Protein AF-A0A3A5HCE2-F1 (afdb_monomer_lite)

pLDDT: mean 80.01, std 17.67, range [35.06, 94.0]

Radius of gyration: 13.15 Å; chains: 1; bounding box: 27×30×35 Å

Foldseek 3Di:
DFWQKKWFAFPVRDIDIAGCDDPHQFVGWDDDPFKIKTWGQPDPVRDTDIDIDGVVGTPDMDIDDPPPPPDPPDPDD

Structure (mmCIF, N/CA/C/O backbone):
data_AF-A0A3A5HCE2-F1
#
_entry.id   AF-A0A3A5HCE2-F1
#
loop_
_atom_site.group_PDB
_atom_site.id
_atom_site.type_symbol
_atom_site.label_atom_id
_atom_site.label_alt_id
_atom_site.label_comp_id
_atom_site.label_asym_id
_atom_site.label_entity_id
_atom_site.label_seq_id
_atom_site.pdbx_PDB_ins_code
_atom_site.Cartn_x
_atom_site.Cartn_y
_atom_site.Cartn_z
_atom_site.occupancy
_atom_site.B_iso_or_equiv
_atom_site.auth_seq_id
_atom_site.auth_comp_id
_atom_site.auth_asym_id
_atom_site.auth_atom_id
_atom_site.pdbx_PDB_model_num
ATOM 1 N N . MET A 1 1 ? -6.836 8.031 -12.169 1.00 53.12 1 MET A N 1
ATOM 2 C CA . MET A 1 1 ? -5.747 8.570 -11.323 1.00 53.12 1 MET A CA 1
ATOM 3 C C . MET A 1 1 ? -5.516 7.598 -10.177 1.00 53.12 1 MET A C 1
ATOM 5 O O . MET A 1 1 ? -6.487 7.022 -9.705 1.00 53.12 1 MET A O 1
ATOM 9 N N . GLY A 1 2 ? -4.260 7.305 -9.831 1.00 76.06 2 GLY A N 1
ATOM 10 C CA . GLY A 1 2 ? -3.886 6.198 -8.938 1.00 76.06 2 GLY A CA 1
ATOM 11 C C . GLY A 1 2 ? -2.941 6.640 -7.823 1.00 76.06 2 GLY A C 1
ATOM 12 O O . GLY A 1 2 ? -2.378 7.729 -7.879 1.00 76.06 2 GLY A O 1
ATOM 13 N N . VAL A 1 3 ? -2.771 5.795 -6.806 1.00 86.00 3 VAL A N 1
ATOM 14 C CA . VAL A 1 3 ? -1.934 6.104 -5.639 1.00 86.00 3 VAL A CA 1
ATOM 15 C C . VAL A 1 3 ? -0.453 6.092 -6.029 1.00 86.00 3 VAL A C 1
ATOM 17 O O . VAL A 1 3 ? 0.062 5.079 -6.511 1.00 86.00 3 VAL A O 1
ATOM 20 N N . LEU A 1 4 ? 0.235 7.218 -5.816 1.00 89.12 4 LEU A N 1
ATOM 21 C CA . LEU A 1 4 ? 1.646 7.371 -6.192 1.00 89.12 4 LEU A CA 1
ATOM 22 C C . LEU A 1 4 ? 2.592 6.837 -5.121 1.00 89.12 4 LEU A C 1
ATOM 24 O O . LEU A 1 4 ? 3.635 6.272 -5.435 1.00 89.12 4 LEU A O 1
ATOM 28 N N . TRP A 1 5 ? 2.229 6.996 -3.853 1.00 91.31 5 TRP A N 1
ATOM 29 C CA . TRP A 1 5 ? 2.957 6.435 -2.728 1.00 91.31 5 TRP A CA 1
ATOM 30 C C . TRP A 1 5 ? 2.031 6.152 -1.551 1.00 91.31 5 TRP A C 1
ATOM 32 O O . TRP A 1 5 ? 0.992 6.791 -1.386 1.00 91.31 5 TRP A O 1
ATOM 42 N N . VAL A 1 6 ? 2.448 5.203 -0.719 1.00 91.38 6 VAL A N 1
ATOM 43 C CA . VAL A 1 6 ? 1.806 4.857 0.546 1.00 91.38 6 VAL A CA 1
ATOM 44 C C . VAL A 1 6 ? 2.868 4.563 1.603 1.00 91.38 6 VAL A C 1
ATOM 46 O O . VAL A 1 6 ? 3.851 3.863 1.347 1.00 91.38 6 VAL A O 1
ATOM 49 N N . THR A 1 7 ? 2.662 5.096 2.801 1.00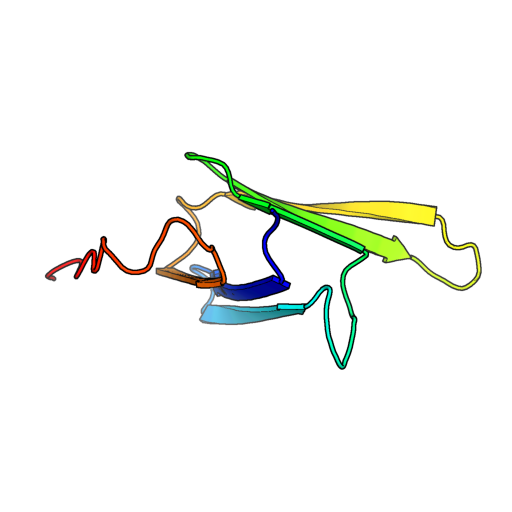 93.00 7 THR A N 1
ATOM 50 C CA . THR A 1 7 ? 3.431 4.785 4.005 1.00 93.00 7 THR A CA 1
ATOM 51 C C . THR A 1 7 ? 2.488 4.141 5.012 1.00 93.00 7 THR A C 1
ATOM 53 O O . THR A 1 7 ? 1.376 4.616 5.206 1.00 93.00 7 THR A O 1
ATOM 56 N N . MET A 1 8 ? 2.896 3.040 5.636 1.00 94.00 8 MET A N 1
ATOM 57 C CA . MET A 1 8 ? 2.059 2.260 6.554 1.00 94.00 8 MET A CA 1
ATOM 58 C C . MET A 1 8 ? 2.863 1.852 7.780 1.00 94.00 8 MET A C 1
ATOM 60 O O . MET A 1 8 ? 4.066 1.618 7.672 1.00 94.00 8 MET A O 1
ATOM 64 N N . LYS A 1 9 ? 2.194 1.699 8.921 1.00 92.81 9 LYS A N 1
ATOM 65 C CA . LYS A 1 9 ? 2.753 1.105 10.134 1.00 92.81 9 LYS A CA 1
ATOM 66 C C . LYS A 1 9 ? 1.803 0.034 10.652 1.00 92.81 9 LYS A C 1
ATOM 68 O O . LYS A 1 9 ? 0.632 0.322 10.897 1.00 92.81 9 LYS A O 1
ATOM 73 N N . ASP A 1 10 ? 2.295 -1.192 10.786 1.00 91.31 10 ASP A N 1
ATOM 74 C CA . ASP A 1 10 ? 1.496 -2.306 11.299 1.00 91.31 10 ASP A CA 1
ATOM 75 C C . ASP A 1 10 ? 1.442 -2.336 12.835 1.00 91.31 10 ASP A C 1
ATOM 77 O O . ASP A 1 10 ? 2.175 -1.616 13.518 1.00 91.31 10 ASP A O 1
ATOM 81 N N . ILE A 1 11 ? 0.562 -3.183 13.377 1.00 90.88 11 ILE A N 1
ATOM 82 C CA . ILE A 1 11 ? 0.407 -3.410 14.825 1.00 90.88 11 ILE A CA 1
ATOM 83 C C . ILE A 1 11 ? 1.664 -3.954 15.515 1.00 90.88 11 ILE A C 1
ATOM 85 O O . ILE A 1 11 ? 1.799 -3.821 16.727 1.00 90.88 11 ILE A O 1
ATOM 89 N N . THR A 1 12 ? 2.605 -4.526 14.759 1.00 91.25 12 THR A N 1
ATOM 90 C CA . THR A 1 12 ? 3.903 -4.979 15.285 1.00 91.25 12 THR A CA 1
ATOM 91 C C . THR A 1 12 ? 4.919 -3.837 15.371 1.00 91.25 12 THR A C 1
ATOM 93 O O . THR A 1 12 ? 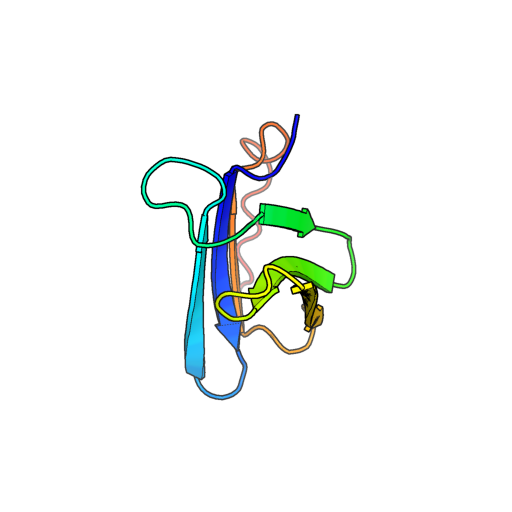6.040 -4.025 15.834 1.00 91.25 12 THR A O 1
ATOM 96 N N . GLY A 1 13 ? 4.535 -2.633 14.932 1.00 89.56 13 GLY A N 1
ATOM 97 C CA . GLY A 1 13 ? 5.374 -1.443 14.906 1.00 89.56 13 GLY A CA 1
ATOM 98 C C . GLY A 1 13 ? 6.239 -1.320 13.652 1.00 89.56 13 GLY A C 1
ATOM 99 O O . GLY A 1 13 ? 6.991 -0.349 13.540 1.00 89.56 13 GLY A O 1
ATOM 100 N N . LYS A 1 14 ? 6.131 -2.248 12.694 1.00 93.12 14 LYS A N 1
ATOM 101 C CA . LYS A 1 14 ? 6.940 -2.246 11.477 1.00 93.12 14 LYS A CA 1
ATOM 102 C C . LYS A 1 14 ? 6.380 -1.268 10.451 1.00 93.12 14 LYS A C 1
ATOM 104 O O . LYS A 1 14 ? 5.192 -1.274 10.126 1.00 93.12 14 LYS A O 1
ATOM 109 N N . SER A 1 15 ? 7.276 -0.439 9.925 1.00 93.06 15 SER A N 1
ATOM 110 C CA . SER A 1 15 ? 6.960 0.575 8.922 1.00 93.06 15 SER A CA 1
ATOM 111 C C . SER A 1 15 ? 7.222 0.064 7.507 1.00 93.06 15 SER A C 1
ATOM 113 O O . SER A 1 15 ? 8.232 -0.588 7.239 1.00 93.06 15 SER A O 1
ATOM 115 N N . TYR A 1 16 ? 6.334 0.413 6.583 1.00 92.88 16 TYR A N 1
ATOM 116 C CA . TYR A 1 16 ? 6.435 0.109 5.160 1.00 92.88 16 TYR A CA 1
ATOM 117 C C . TYR A 1 16 ? 6.275 1.390 4.355 1.00 92.88 16 TYR A C 1
ATOM 119 O O . TYR A 1 16 ? 5.426 2.220 4.670 1.00 92.88 16 TYR A O 1
ATOM 127 N N . LYS A 1 17 ? 7.060 1.531 3.287 1.00 93.00 17 LYS A N 1
ATOM 128 C CA . LYS A 1 17 ? 6.945 2.643 2.344 1.00 93.00 17 LYS A CA 1
ATOM 129 C C . LYS A 1 17 ? 7.018 2.111 0.922 1.00 93.00 17 LYS A C 1
ATOM 131 O O . LYS A 1 17 ? 8.005 1.472 0.553 1.00 93.00 17 LYS A O 1
ATOM 136 N N . TYR A 1 18 ? 5.986 2.394 0.139 1.00 92.56 18 TYR A N 1
ATOM 137 C CA . TYR A 1 18 ? 5.889 2.000 -1.260 1.00 92.56 18 TYR A CA 1
ATOM 138 C C . TYR A 1 18 ? 5.611 3.209 -2.142 1.00 92.56 18 TYR A C 1
ATOM 140 O O . TYR A 1 18 ? 4.860 4.100 -1.755 1.00 92.56 18 TYR A O 1
ATOM 148 N N . SER A 1 19 ? 6.223 3.235 -3.320 1.00 91.06 19 SER A N 1
ATOM 149 C CA . SER A 1 19 ? 6.083 4.298 -4.307 1.00 91.06 19 SER A CA 1
ATOM 150 C C . SER A 1 19 ? 6.059 3.713 -5.714 1.00 91.06 19 SER A C 1
ATOM 152 O O . SER A 1 19 ? 6.910 2.890 -6.065 1.00 91.06 19 SER A O 1
ATOM 154 N N . THR A 1 20 ? 5.100 4.157 -6.521 1.00 89.94 20 THR A N 1
ATOM 155 C CA . THR A 1 20 ? 5.031 3.912 -7.968 1.00 89.94 20 THR A CA 1
ATOM 156 C C . THR A 1 20 ? 5.728 5.020 -8.769 1.00 89.94 20 THR A C 1
ATOM 158 O O . THR A 1 20 ? 6.055 4.802 -9.934 1.00 89.94 20 THR A O 1
ATOM 161 N N . ALA A 1 21 ? 6.020 6.170 -8.141 1.00 84.56 21 ALA A N 1
ATOM 162 C CA . ALA A 1 21 ? 6.726 7.312 -8.731 1.00 84.56 21 ALA A CA 1
ATOM 163 C C . ALA A 1 21 ? 8.089 7.594 -8.060 1.00 84.56 21 ALA A C 1
ATOM 165 O O . ALA A 1 21 ? 8.318 7.250 -6.897 1.00 84.56 21 ALA A O 1
ATOM 166 N N . GLY A 1 22 ? 9.012 8.246 -8.776 1.00 84.06 22 GLY A N 1
ATOM 167 C CA . GLY A 1 22 ? 10.349 8.581 -8.265 1.00 84.06 22 GLY A CA 1
ATOM 168 C C . GLY A 1 22 ? 11.221 7.339 -8.041 1.00 84.06 22 GLY A C 1
ATOM 169 O O . GLY A 1 22 ? 11.486 6.595 -8.982 1.00 84.06 22 GLY A O 1
ATOM 170 N N . ARG A 1 23 ? 11.658 7.087 -6.793 1.00 81.00 23 ARG A N 1
ATOM 171 C CA . ARG A 1 23 ? 12.332 5.828 -6.405 1.00 81.00 23 ARG A CA 1
ATOM 172 C C . ARG A 1 23 ? 11.307 4.694 -6.319 1.00 81.00 23 ARG A C 1
ATOM 174 O O . ARG A 1 23 ? 10.876 4.311 -5.231 1.00 81.00 23 ARG A O 1
ATOM 181 N N . LYS A 1 24 ? 10.888 4.213 -7.488 1.00 85.56 24 LYS A N 1
ATOM 182 C CA . LYS A 1 24 ? 9.866 3.182 -7.647 1.00 85.56 24 LYS A CA 1
ATOM 183 C C . LYS A 1 24 ? 10.310 1.873 -6.992 1.00 85.56 24 LYS A C 1
ATOM 185 O O . LYS A 1 24 ? 11.325 1.299 -7.368 1.00 85.56 24 LYS A O 1
ATOM 190 N N . ASN A 1 25 ? 9.522 1.394 -6.037 1.00 89.44 25 ASN A N 1
ATOM 191 C CA . ASN A 1 25 ? 9.672 0.073 -5.417 1.00 89.44 25 ASN A CA 1
ATOM 192 C C . ASN A 1 25 ? 8.348 -0.714 -5.396 1.00 89.44 25 ASN A C 1
ATOM 194 O O . ASN A 1 25 ? 8.270 -1.772 -4.776 1.00 89.44 25 ASN A O 1
ATOM 198 N N . ALA A 1 26 ? 7.314 -0.188 -6.056 1.00 90.81 26 ALA A N 1
ATOM 199 C CA . ALA A 1 26 ? 6.049 -0.854 -6.312 1.00 90.81 26 ALA A CA 1
ATOM 200 C C . ALA A 1 26 ? 5.627 -0.635 -7.768 1.00 90.81 26 ALA A C 1
ATOM 202 O O . ALA A 1 26 ? 5.834 0.437 -8.336 1.00 90.81 26 ALA A O 1
ATOM 203 N N . LEU A 1 27 ? 5.025 -1.653 -8.378 1.00 90.25 27 LEU A N 1
ATOM 204 C CA . LEU A 1 27 ? 4.409 -1.552 -9.699 1.00 90.25 27 LEU A CA 1
ATOM 205 C C . LEU A 1 27 ? 3.068 -0.833 -9.643 1.00 90.25 27 LEU A C 1
ATOM 207 O O . LEU A 1 27 ? 2.784 0.011 -10.488 1.00 90.25 27 LEU A O 1
ATOM 211 N N . SER A 1 28 ? 2.258 -1.179 -8.649 1.00 90.25 28 SER A N 1
ATOM 212 C CA . SER A 1 28 ? 0.920 -0.641 -8.460 1.00 90.25 28 SER A CA 1
ATOM 213 C C . SER A 1 28 ? 0.600 -0.547 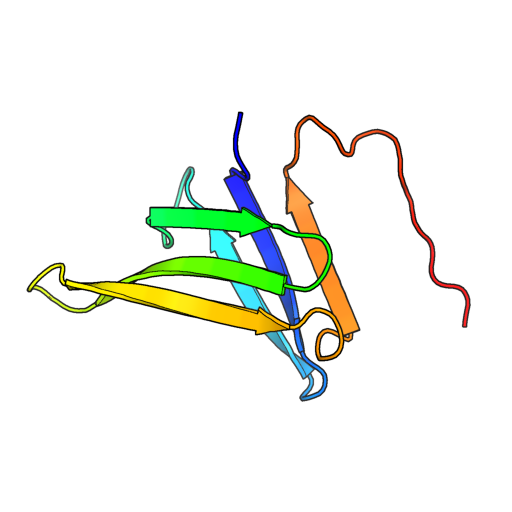-6.976 1.00 90.25 28 SER A C 1
ATOM 215 O O . SER A 1 28 ? 1.100 -1.320 -6.157 1.00 90.25 28 SER A O 1
ATOM 217 N N . ILE A 1 29 ? -0.232 0.427 -6.627 1.00 91.50 29 ILE A N 1
ATOM 218 C CA . ILE A 1 29 ? -0.771 0.587 -5.282 1.00 91.50 29 ILE A CA 1
ATOM 219 C C . ILE A 1 29 ? -2.276 0.764 -5.442 1.00 91.50 29 ILE A C 1
ATOM 221 O O . ILE A 1 29 ? -2.729 1.679 -6.130 1.00 91.50 29 ILE A O 1
ATOM 225 N N . VAL A 1 30 ? -3.043 -0.124 -4.8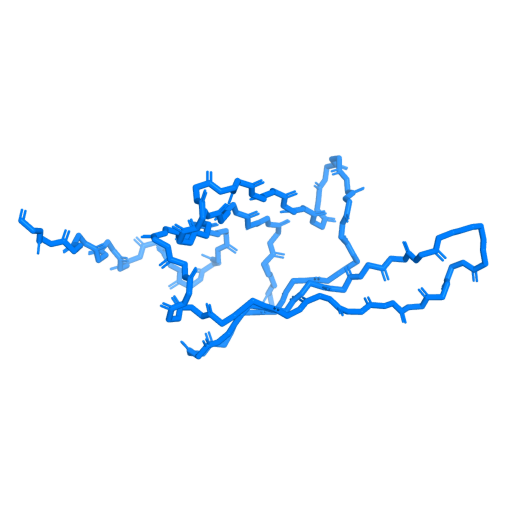19 1.00 91.06 30 VAL A N 1
ATOM 226 C CA . VAL A 1 30 ? -4.507 -0.091 -4.827 1.00 91.06 30 VAL A CA 1
ATOM 227 C C . VAL A 1 30 ? -4.986 -0.004 -3.390 1.00 91.06 30 VAL A C 1
ATOM 229 O O . VAL A 1 30 ? -4.632 -0.839 -2.557 1.00 91.06 30 VAL A O 1
ATOM 232 N N . ILE A 1 31 ? -5.788 1.016 -3.096 1.00 89.69 31 ILE A N 1
ATOM 233 C CA . ILE A 1 31 ? -6.351 1.242 -1.767 1.00 89.69 31 ILE A CA 1
ATOM 234 C C . ILE A 1 31 ? -7.860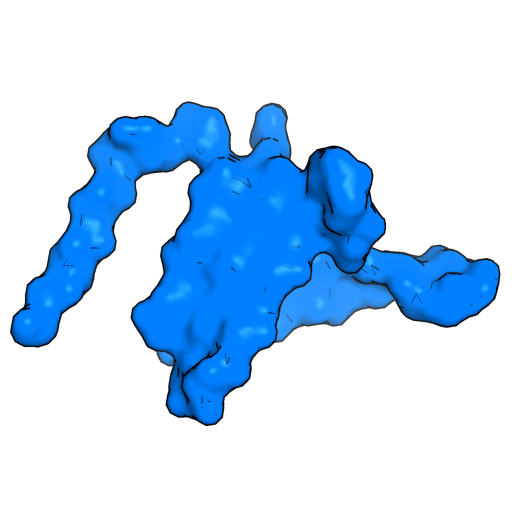 1.104 -1.864 1.00 89.69 31 ILE A C 1
ATOM 236 O O . ILE A 1 31 ? -8.519 1.828 -2.601 1.00 89.69 31 ILE A O 1
ATOM 240 N N . THR A 1 32 ? -8.379 0.151 -1.107 1.00 89.38 32 THR A N 1
ATOM 241 C CA . THR A 1 32 ? -9.809 -0.142 -0.955 1.00 89.38 32 THR A CA 1
ATOM 242 C C . THR A 1 32 ? -10.253 0.224 0.456 1.00 89.38 32 THR A C 1
ATOM 244 O O . THR A 1 32 ? -9.435 0.685 1.254 1.00 89.38 32 THR A O 1
ATOM 247 N N . GLU A 1 33 ? -11.530 0.058 0.790 1.00 88.19 33 GLU A N 1
ATOM 248 C CA . GLU A 1 33 ? -12.038 0.387 2.126 1.00 88.19 33 GLU A CA 1
ATOM 249 C C . GLU A 1 33 ? -11.383 -0.456 3.224 1.00 88.19 33 GLU A C 1
ATOM 251 O O . GLU A 1 33 ? -10.968 0.109 4.232 1.00 88.19 33 GLU A O 1
ATOM 256 N N . ASP A 1 34 ? -11.191 -1.751 2.977 1.00 91.88 34 ASP A N 1
ATOM 257 C CA . ASP A 1 34 ? -10.740 -2.780 3.920 1.00 91.88 34 ASP A CA 1
ATOM 258 C C . ASP A 1 34 ? -9.224 -3.032 3.896 1.00 91.88 34 ASP A C 1
ATOM 260 O O . ASP A 1 34 ? -8.609 -3.341 4.923 1.00 91.88 34 ASP A O 1
ATOM 264 N N . LYS A 1 35 ? -8.592 -2.879 2.728 1.00 93.38 35 LYS A N 1
ATOM 265 C CA . LYS A 1 35 ? -7.191 -3.273 2.522 1.00 93.38 35 LYS A CA 1
ATOM 266 C C . LYS A 1 35 ? -6.406 -2.344 1.605 1.00 93.38 35 LYS A C 1
ATOM 268 O O . LYS A 1 35 ? -6.957 -1.524 0.867 1.00 93.38 35 LYS A O 1
ATOM 273 N N . ILE A 1 36 ? -5.090 -2.514 1.654 1.00 92.50 36 ILE A N 1
ATOM 274 C CA . ILE A 1 36 ? -4.097 -1.891 0.783 1.00 92.50 36 ILE A CA 1
ATOM 275 C C . ILE A 1 36 ? -3.349 -3.014 0.063 1.00 92.50 36 ILE A C 1
ATOM 277 O O . ILE A 1 36 ? -2.792 -3.907 0.701 1.00 92.50 36 ILE A O 1
ATOM 281 N N . THR A 1 37 ? -3.337 -2.977 -1.266 1.00 93.88 37 THR A N 1
ATOM 282 C CA . THR A 1 37 ? -2.664 -3.966 -2.115 1.00 93.88 37 THR A CA 1
ATOM 283 C C . THR A 1 37 ? -1.498 -3.311 -2.840 1.00 93.88 37 THR A C 1
ATOM 285 O O . THR A 1 37 ? -1.671 -2.299 -3.518 1.00 93.88 37 THR A O 1
ATOM 288 N N . ILE A 1 38 ? -0.315 -3.901 -2.702 1.00 93.69 38 ILE A N 1
ATOM 289 C CA . ILE A 1 38 ? 0.925 -3.448 -3.328 1.00 93.69 38 ILE A CA 1
ATOM 290 C C . ILE A 1 38 ? 1.344 -4.478 -4.371 1.00 93.69 38 ILE A C 1
ATOM 292 O O . ILE A 1 38 ? 1.691 -5.602 -4.013 1.00 93.69 38 ILE A O 1
ATOM 296 N N . GLY A 1 39 ? 1.331 -4.102 -5.645 1.00 92.69 39 GLY A N 1
ATOM 297 C CA . GLY A 1 39 ? 1.947 -4.885 -6.712 1.00 92.69 39 GLY A CA 1
ATOM 298 C C . GLY A 1 39 ? 3.461 -4.683 -6.711 1.00 92.69 39 GLY A C 1
ATOM 299 O O . GLY A 1 39 ? 3.939 -3.550 -6.660 1.00 92.69 39 GLY A O 1
ATOM 300 N N . LEU A 1 40 ? 4.219 -5.769 -6.771 1.00 89.50 40 LEU A N 1
ATOM 301 C CA . LEU A 1 40 ? 5.679 -5.814 -6.753 1.00 89.50 40 LEU A CA 1
ATOM 302 C C . LEU A 1 40 ? 6.174 -6.730 -7.884 1.00 89.50 40 LEU A C 1
ATOM 304 O O . LEU A 1 40 ? 5.453 -7.624 -8.321 1.00 89.50 40 LEU A O 1
ATOM 308 N N . GLU A 1 41 ? 7.423 -6.555 -8.306 1.00 82.12 41 GLU A N 1
ATOM 309 C CA . GLU A 1 41 ? 8.151 -7.553 -9.102 1.00 82.12 41 GLU A CA 1
ATOM 310 C C . GLU A 1 41 ? 9.097 -8.298 -8.164 1.00 82.12 41 GLU A C 1
ATOM 312 O O . GLU A 1 41 ? 9.830 -7.671 -7.394 1.00 82.12 41 GLU A O 1
ATOM 317 N N . ARG A 1 42 ? 9.062 -9.633 -8.180 1.00 66.56 42 ARG A N 1
ATOM 318 C CA . ARG A 1 42 ? 9.985 -10.452 -7.389 1.00 66.56 42 ARG A CA 1
ATOM 319 C C . ARG A 1 42 ? 11.103 -10.990 -8.283 1.00 66.56 42 ARG A C 1
ATOM 321 O O . ARG A 1 42 ? 10.817 -11.713 -9.230 1.00 66.56 42 ARG A O 1
ATOM 328 N N . GLY A 1 43 ? 12.353 -10.708 -7.906 1.00 62.25 43 GLY A N 1
ATOM 329 C CA . GLY A 1 43 ? 13.553 -11.294 -8.522 1.00 62.25 43 GLY A CA 1
ATOM 330 C C . GLY A 1 43 ? 13.890 -10.758 -9.918 1.00 62.25 43 GLY A C 1
ATOM 331 O O . GLY A 1 43 ? 13.243 -9.835 -10.411 1.00 62.25 43 GLY A O 1
ATOM 332 N N . GLU A 1 44 ? 14.915 -11.343 -10.543 1.00 61.03 44 GLU A N 1
ATOM 333 C CA . GLU A 1 44 ? 15.308 -11.059 -11.936 1.00 61.03 44 GLU A CA 1
ATOM 334 C C . GLU A 1 44 ? 14.249 -11.533 -12.948 1.00 61.03 44 GLU A C 1
ATOM 336 O O . GLU A 1 44 ? 14.103 -10.932 -14.010 1.00 61.03 44 GLU A O 1
ATOM 341 N N . ASP A 1 45 ? 13.435 -12.526 -12.576 1.00 65.25 45 ASP A N 1
ATOM 342 C CA . ASP A 1 45 ? 12.369 -13.104 -13.406 1.00 65.25 45 ASP A CA 1
ATOM 343 C C . ASP A 1 45 ? 11.126 -12.208 -13.565 1.00 65.25 45 ASP A C 1
ATOM 345 O O . ASP A 1 45 ? 10.187 -12.574 -14.273 1.00 65.25 45 ASP A O 1
ATOM 349 N N . LYS A 1 46 ? 11.082 -11.042 -12.898 1.00 66.25 46 LYS A N 1
ATOM 350 C CA . LYS A 1 46 ? 9.965 -10.074 -12.950 1.00 66.25 46 LYS A CA 1
ATOM 351 C C . LYS A 1 46 ? 8.589 -10.706 -12.718 1.00 66.25 46 LYS A C 1
ATOM 353 O O . LYS A 1 46 ? 7.590 -10.286 -13.303 1.00 66.25 46 LYS A O 1
ATOM 358 N N . ILE A 1 47 ? 8.509 -11.710 -11.845 1.00 71.81 47 ILE A N 1
ATOM 359 C CA . ILE A 1 47 ? 7.229 -12.360 -11.565 1.00 71.81 47 ILE A CA 1
ATOM 360 C C . ILE A 1 47 ? 6.348 -11.358 -10.806 1.00 71.81 47 ILE A C 1
ATOM 362 O O . ILE A 1 47 ? 6.761 -10.886 -9.734 1.00 71.81 47 ILE A O 1
ATOM 366 N N . PRO A 1 48 ? 5.150 -11.020 -11.324 1.00 74.38 48 PRO A N 1
ATOM 367 C CA . PRO A 1 48 ? 4.244 -10.120 -10.636 1.00 74.38 48 PRO A CA 1
ATOM 368 C C . PRO A 1 48 ? 3.781 -10.784 -9.341 1.00 74.38 48 PRO A C 1
ATOM 370 O O . PRO A 1 48 ? 3.165 -11.848 -9.339 1.00 74.38 48 PRO A O 1
ATOM 373 N N . THR A 1 49 ? 4.094 -10.151 -8.216 1.00 87.75 49 THR A N 1
ATOM 374 C CA . THR A 1 49 ? 3.637 -10.573 -6.895 1.00 87.75 49 THR A CA 1
ATOM 375 C C . THR A 1 49 ? 2.865 -9.446 -6.232 1.00 87.75 49 THR A C 1
ATOM 377 O O . THR A 1 49 ? 3.056 -8.272 -6.540 1.00 87.75 49 THR A O 1
ATOM 380 N N . SER A 1 50 ? 1.968 -9.786 -5.314 1.00 90.00 50 SER A N 1
ATOM 381 C CA . SER A 1 50 ? 1.165 -8.800 -4.599 1.00 90.00 50 SER A CA 1
ATOM 382 C C . SER A 1 50 ? 1.291 -8.991 -3.101 1.00 90.00 50 SER A C 1
ATOM 384 O O . SER A 1 50 ? 1.153 -10.106 -2.597 1.00 90.00 50 SER A O 1
ATOM 386 N N . LYS A 1 51 ? 1.484 -7.890 -2.380 1.00 91.06 51 LYS A N 1
ATOM 387 C CA . LYS A 1 51 ? 1.433 -7.859 -0.924 1.00 91.06 51 LYS A CA 1
ATOM 388 C C . LYS A 1 51 ? 0.163 -7.156 -0.469 1.00 91.06 51 LYS A C 1
ATOM 390 O O . LYS A 1 51 ? -0.104 -6.033 -0.888 1.00 91.06 51 LYS A O 1
ATOM 395 N N . VAL A 1 52 ? -0.604 -7.815 0.390 1.00 92.94 52 VAL A N 1
ATOM 396 C CA . VAL A 1 52 ? -1.882 -7.307 0.896 1.00 92.94 52 VAL A CA 1
ATOM 397 C C . VAL A 1 52 ? -1.740 -6.957 2.372 1.00 92.94 52 VAL A C 1
ATOM 399 O O . VAL A 1 52 ? -1.231 -7.753 3.157 1.00 92.94 52 VAL A O 1
ATOM 402 N N . PHE A 1 53 ? -2.204 -5.767 2.740 1.00 93.00 53 PHE A N 1
ATOM 403 C CA . PHE A 1 53 ? -2.260 -5.276 4.111 1.00 93.00 53 PHE A CA 1
ATOM 404 C C . PHE A 1 53 ? -3.713 -4.977 4.472 1.00 93.00 53 PHE A C 1
ATOM 406 O O . PHE A 1 53 ? -4.352 -4.148 3.826 1.00 93.00 53 PHE A O 1
ATOM 413 N N . LEU A 1 54 ? -4.235 -5.636 5.504 1.00 93.38 54 LEU A N 1
ATOM 414 C CA . LEU A 1 54 ? -5.552 -5.319 6.057 1.00 93.38 54 LEU A CA 1
ATOM 415 C C . LEU A 1 54 ? -5.442 -4.063 6.915 1.00 93.38 54 LEU A C 1
ATOM 417 O O . LEU A 1 54 ? -4.583 -4.002 7.795 1.00 93.38 54 LEU A O 1
ATOM 421 N N . LYS A 1 55 ? -6.311 -3.073 6.698 1.00 90.88 55 LYS A N 1
ATOM 422 C CA . LYS A 1 55 ? -6.259 -1.814 7.456 1.00 90.88 55 LYS A CA 1
ATOM 423 C C . LYS A 1 55 ? -6.562 -1.997 8.939 1.00 90.88 55 LYS A C 1
ATOM 425 O O . LYS A 1 55 ? -6.036 -1.239 9.742 1.00 90.88 55 LYS A O 1
ATOM 430 N N . SER A 1 56 ? -7.326 -3.027 9.302 1.00 90.38 56 SER A N 1
ATOM 431 C CA . SER A 1 56 ? -7.540 -3.434 10.699 1.00 90.38 56 SER A CA 1
ATOM 432 C C . SER A 1 56 ? -6.236 -3.754 11.437 1.00 90.38 56 SER A C 1
ATOM 434 O O . SER A 1 56 ? -6.181 -3.655 12.656 1.00 90.38 56 SER A O 1
ATOM 436 N N . ASN A 1 57 ? -5.184 -4.127 10.701 1.00 91.62 57 ASN A N 1
ATOM 437 C CA . ASN A 1 57 ? -3.883 -4.508 11.246 1.00 91.62 57 ASN A CA 1
ATOM 438 C C . ASN A 1 57 ? -2.846 -3.382 11.095 1.00 91.62 57 ASN A C 1
ATOM 440 O O . ASN A 1 57 ? -1.652 -3.603 11.316 1.00 91.62 57 ASN A O 1
ATOM 444 N N . LEU A 1 58 ? -3.285 -2.187 10.693 1.00 89.94 58 LEU A N 1
ATOM 445 C CA . LEU A 1 58 ? -2.448 -1.005 10.559 1.00 89.94 58 LEU A CA 1
ATOM 446 C C . LEU A 1 58 ? -2.796 -0.017 11.667 1.00 89.94 58 LEU A C 1
ATOM 448 O O . LEU A 1 58 ? -3.939 0.403 11.803 1.00 89.94 58 LEU A O 1
ATOM 452 N N . ILE A 1 59 ? -1.783 0.392 12.426 1.00 90.69 59 ILE A N 1
ATOM 453 C CA . ILE A 1 59 ? -1.906 1.494 13.388 1.00 90.69 59 ILE A CA 1
ATOM 454 C C . ILE A 1 59 ? -2.066 2.811 12.624 1.00 90.69 59 ILE A C 1
ATOM 456 O O . ILE A 1 59 ? -2.766 3.723 13.054 1.00 90.69 59 ILE A O 1
ATOM 460 N N . PHE A 1 60 ? -1.386 2.918 11.483 1.00 87.44 60 PHE A N 1
ATOM 461 C CA . PHE A 1 60 ? -1.355 4.126 10.680 1.00 87.44 60 PHE A CA 1
ATOM 462 C C . PHE A 1 60 ? -1.125 3.788 9.211 1.00 87.44 60 PHE A C 1
ATOM 464 O O . PHE A 1 60 ? -0.352 2.884 8.881 1.00 87.44 60 PHE A O 1
ATOM 471 N N . TYR A 1 61 ? -1.754 4.549 8.325 1.00 90.31 61 TYR A N 1
ATOM 472 C CA . TYR A 1 61 ? -1.409 4.572 6.914 1.00 90.31 61 TYR A CA 1
ATOM 473 C C . TYR A 1 61 ? -1.697 5.950 6.321 1.00 90.31 61 TYR A C 1
ATOM 475 O O . TYR A 1 61 ? -2.689 6.593 6.652 1.00 90.31 61 TYR A O 1
ATOM 483 N N . GLU A 1 62 ? -0.830 6.382 5.416 1.00 90.19 62 GLU A N 1
ATOM 484 C CA . GLU A 1 62 ? -0.924 7.640 4.685 1.00 90.19 62 GLU A CA 1
ATOM 485 C C . GLU A 1 62 ? -0.591 7.373 3.224 1.00 90.19 62 GLU A C 1
ATOM 487 O O . GLU A 1 62 ? 0.299 6.577 2.921 1.00 90.19 62 GLU A O 1
ATOM 492 N N . TYR A 1 63 ? -1.308 8.011 2.307 1.00 89.25 63 TYR A N 1
ATOM 493 C CA . TYR A 1 63 ? -1.091 7.821 0.882 1.00 89.25 63 TYR A CA 1
ATOM 494 C C . TYR A 1 63 ? -1.421 9.071 0.086 1.00 89.25 63 TYR A C 1
ATOM 496 O O . TYR A 1 63 ? -2.251 9.885 0.488 1.00 89.25 63 TYR A O 1
ATOM 504 N N . THR A 1 64 ? -0.806 9.186 -1.087 1.00 83.06 64 THR A N 1
ATOM 505 C CA . THR A 1 64 ? -1.223 10.175 -2.081 1.00 83.06 64 THR A CA 1
ATOM 506 C C . THR A 1 64 ? -2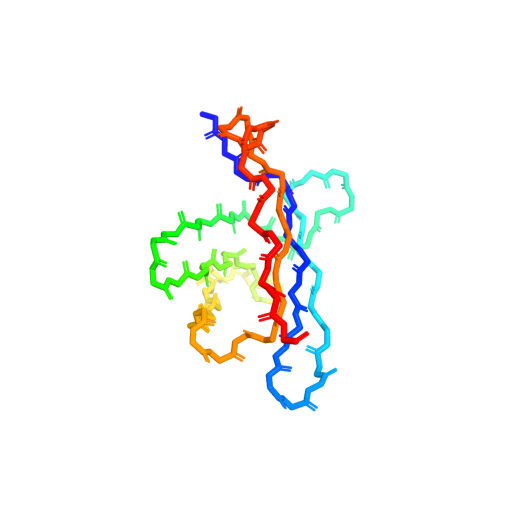.461 9.688 -2.800 1.00 83.06 64 THR A C 1
ATOM 508 O O . THR A 1 64 ? -2.445 8.664 -3.476 1.00 83.06 64 THR A O 1
ATOM 511 N N . SER A 1 65 ? -3.539 10.444 -2.678 1.00 67.31 65 SER A N 1
ATOM 512 C CA . SER A 1 65 ? -4.716 10.284 -3.513 1.00 67.31 65 SER A CA 1
ATOM 513 C C . SER A 1 65 ? -5.213 11.659 -3.897 1.00 67.31 65 SER A C 1
ATOM 515 O O . SER A 1 65 ? -5.414 12.503 -3.023 1.00 67.31 65 SER A O 1
ATOM 517 N N . ASP A 1 66 ? -5.449 11.862 -5.192 1.00 57.25 66 ASP A N 1
ATOM 518 C CA . ASP A 1 66 ? -6.156 13.041 -5.700 1.00 57.25 66 ASP A CA 1
ATOM 519 C C . ASP A 1 66 ? -7.520 13.228 -5.000 1.00 57.25 66 ASP A C 1
ATOM 521 O O . ASP A 1 66 ? -8.022 14.341 -4.893 1.00 57.25 66 ASP A O 1
ATOM 525 N N . HIS A 1 67 ? -8.094 12.160 -4.428 1.00 49.88 67 HIS A N 1
ATOM 526 C CA . HIS A 1 67 ? -9.377 12.191 -3.724 1.00 49.88 67 HIS A CA 1
ATOM 527 C C . HIS A 1 67 ? -9.300 12.569 -2.229 1.00 49.88 67 HIS A C 1
ATOM 529 O O . HIS A 1 67 ? -10.344 12.647 -1.583 1.00 49.88 67 HIS A O 1
ATOM 535 N N . LEU A 1 68 ? -8.115 12.792 -1.639 1.00 47.38 68 LEU A N 1
ATOM 536 C CA . LEU A 1 68 ? -7.960 12.918 -0.175 1.00 47.38 68 LEU A CA 1
ATOM 537 C C . LEU A 1 68 ? -7.400 14.239 0.353 1.00 47.38 68 LEU A C 1
ATOM 539 O O . LEU A 1 68 ? -7.067 14.324 1.534 1.00 47.38 68 LEU A O 1
ATOM 543 N N . GLN A 1 69 ? -7.416 15.315 -0.432 1.00 46.62 69 GLN A N 1
ATOM 544 C CA . GLN A 1 69 ? -7.205 16.650 0.145 1.00 46.62 69 GLN A CA 1
ATOM 545 C C . GLN A 1 69 ? -8.282 17.059 1.182 1.00 46.62 69 GLN A C 1
ATOM 547 O O . GLN A 1 69 ? -8.110 18.081 1.840 1.00 46.62 69 GLN A O 1
ATOM 552 N N . GLN A 1 70 ? -9.363 16.282 1.389 1.00 40.72 70 GLN A N 1
ATOM 553 C CA . GLN A 1 70 ? -10.503 16.697 2.228 1.00 40.72 70 GLN A CA 1
ATOM 554 C C . GLN A 1 70 ? -10.899 15.811 3.422 1.00 40.72 70 GLN A C 1
ATOM 556 O O . GLN A 1 70 ? -11.800 16.203 4.160 1.00 40.72 70 GLN A O 1
ATOM 561 N N . LYS A 1 71 ? -10.253 14.675 3.714 1.00 38.16 71 LYS A N 1
ATOM 562 C CA . LYS A 1 71 ? -10.590 13.914 4.939 1.00 38.16 71 LYS A CA 1
ATOM 563 C C . LYS A 1 71 ? -9.374 13.668 5.822 1.00 38.16 71 LYS A C 1
ATOM 565 O O . LYS A 1 71 ? -8.818 12.577 5.863 1.00 38.16 71 LYS A O 1
ATOM 570 N N . ARG A 1 72 ? -9.019 14.696 6.605 1.00 35.06 72 ARG A N 1
ATOM 571 C CA . ARG A 1 72 ? -8.314 14.505 7.881 1.00 35.06 72 ARG A CA 1
ATOM 572 C C . ARG A 1 72 ? -9.232 13.709 8.806 1.00 35.06 72 ARG A C 1
ATOM 574 O O . ARG A 1 72 ? -10.104 14.284 9.449 1.00 35.06 72 ARG A O 1
ATOM 581 N N . ILE A 1 73 ? -9.042 12.399 8.882 1.00 44.47 73 ILE A N 1
ATOM 582 C CA . ILE A 1 73 ? -9.571 11.619 10.000 1.00 44.47 73 ILE A CA 1
ATOM 583 C C . ILE A 1 73 ? -8.476 11.620 11.066 1.00 44.47 73 ILE A C 1
ATOM 585 O O . ILE A 1 73 ? -7.522 10.851 11.002 1.00 44.47 73 ILE A O 1
ATOM 589 N N . GLN A 1 74 ? -8.590 12.552 12.015 1.00 43.12 74 GLN A N 1
ATOM 590 C CA . GLN A 1 74 ? -7.946 12.418 13.318 1.00 43.12 74 GLN A CA 1
ATOM 591 C C . GLN A 1 74 ? -8.709 11.334 14.080 1.00 43.12 74 GLN A C 1
ATOM 593 O O . GLN A 1 74 ? -9.824 11.577 14.540 1.00 43.12 74 GLN A O 1
ATOM 598 N N . SER A 1 75 ? -8.128 10.145 14.222 1.00 43.12 75 SER A N 1
ATOM 599 C CA . SER A 1 75 ? -8.578 9.222 15.262 1.00 43.12 75 SER A CA 1
ATOM 600 C C . SER A 1 75 ? -8.108 9.779 16.603 1.00 43.12 75 SER A C 1
ATOM 602 O O . SER A 1 75 ? -6.919 9.744 16.911 1.00 43.12 75 SER A O 1
ATOM 604 N N . ARG A 1 76 ? -9.047 10.360 17.358 1.00 42.97 76 ARG A N 1
ATOM 605 C CA . ARG A 1 76 ? -8.875 10.684 18.776 1.00 42.97 76 ARG A CA 1
ATOM 606 C C . ARG A 1 76 ? -8.767 9.368 19.549 1.00 42.97 76 ARG A C 1
ATOM 608 O O . ARG A 1 76 ? -9.710 8.581 19.518 1.00 42.97 76 ARG A O 1
ATOM 615 N N . PHE A 1 77 ? -7.641 9.163 20.218 1.00 44.75 77 PHE A N 1
ATOM 616 C CA . PHE A 1 77 ? -7.605 8.468 21.500 1.00 44.75 77 PHE A CA 1
ATOM 617 C C . PHE A 1 77 ? -7.372 9.522 22.576 1.00 44.75 77 PHE A C 1
ATOM 619 O O . PHE A 1 77 ? -6.616 10.479 22.280 1.00 44.75 77 PHE A O 1
#

Secondary structure (DSSP, 8-state):
----EEEEEETTS-EEEEESSSS---SEEEE-SSEEEEEEEETTTTEEEEEEEEGGGEEEEEE--TT-TT-------

Sequence (77 aa):
MGVLWVTMKDITGKSYKYSTAGRKNALSIVITEDKITIGLERGEDKIPTSKVFLKSNLIFYEYTSDHLQQKRIQSRF